Protein AF-A0A522AAS9-F1 (afdb_monomer_lite)

Foldseek 3Di:
DDPDDDPDPVSVLVVLVVVLVVLVVPCVVVVPDPCGSVNSVVVSVVVVVVVVVVVVLVVQQVVLLVLLVVLQVVLQVLLVVLLVLCCVPCNPADDPVCVQLVQDDRDSDQDPDLVSSLVSLQSNLVSCVVVVVSADVVSPNGSVSSVVSSVSNVVSVVSNVVD

Radius of gyration: 28.46 Å; chains: 1; bounding box: 53×25×79 Å

Secondary structure (DSSP, 8-state):
---PPP-SHHHHHHHHHHHHHHHHHHHHHHT--SS-HHHHHHHHHHHHHHHHHHHHHHHHHHHHHHHHHHHHHHHHHHHHHHHHHHHHHH-SS--GGGGGGT--TT--PPPSSHHHHHHHHHHHHHHHHH-GGG-BGGGTBSHHHHHHHHHHHHHHHHHHHH-

Sequence (163 aa):
MKNATPRSPRDLFSACEKAADGLHLHESDIGIMHNTESVTRADLASARTAEGEYQAAKAAKPAATDAQASADAEAIKYIVAARDVLKNHLGARYSQAWNAAGFINGSLEVPGTISQRMELLKSLQAYFGAHPTYEVASLNVTGTRARDIHETLSDGASGVNSA

Structure (mmCIF, N/CA/C/O backbone):
data_AF-A0A522AAS9-F1
#
_entry.id   AF-A0A522AAS9-F1
#
loop_
_atom_site.group_PDB
_atom_site.id
_atom_site.type_symbol
_atom_site.label_atom_id
_atom_site.label_alt_id
_atom_site.label_comp_id
_atom_site.label_asym_id
_atom_site.label_entity_id
_atom_site.label_seq_id
_atom_site.pdbx_PDB_ins_code
_atom_site.Cartn_x
_atom_site.Cartn_y
_atom_site.Cartn_z
_atom_site.occupancy
_atom_site.B_iso_or_equiv
_atom_site.auth_seq_id
_atom_site.auth_comp_id
_atom_site.auth_asym_id
_atom_site.auth_atom_id
_atom_site.pdbx_PDB_model_num
ATOM 1 N N . MET A 1 1 ? 15.079 -10.927 -48.047 1.00 52.69 1 MET A N 1
ATOM 2 C CA . MET A 1 1 ? 14.893 -10.915 -46.577 1.00 52.69 1 MET A CA 1
ATOM 3 C C . MET A 1 1 ? 13.442 -10.566 -46.269 1.00 52.69 1 MET A C 1
ATOM 5 O O . MET A 1 1 ? 12.913 -9.679 -46.924 1.00 52.69 1 MET A O 1
ATOM 9 N N . LYS A 1 2 ? 12.776 -11.264 -45.339 1.00 62.81 2 LYS A N 1
ATOM 10 C CA . LYS A 1 2 ? 11.444 -10.859 -44.851 1.00 62.81 2 LYS A CA 1
ATOM 11 C C . LYS A 1 2 ? 11.630 -9.796 -43.762 1.00 62.81 2 LYS A C 1
ATOM 13 O O . LYS A 1 2 ? 12.149 -10.128 -42.702 1.00 62.81 2 LYS A O 1
ATOM 18 N N . ASN A 1 3 ? 11.185 -8.562 -44.006 1.00 66.19 3 ASN A N 1
ATOM 19 C CA . ASN A 1 3 ? 11.017 -7.540 -42.964 1.00 66.19 3 ASN A CA 1
ATOM 20 C C . ASN A 1 3 ? 9.729 -7.834 -42.188 1.00 66.19 3 ASN A C 1
ATOM 22 O O . ASN A 1 3 ? 8.680 -7.251 -42.448 1.00 66.19 3 ASN A O 1
ATOM 26 N N . ALA A 1 4 ? 9.784 -8.818 -41.292 1.00 76.56 4 ALA A N 1
ATOM 27 C CA . ALA A 1 4 ? 8.672 -9.092 -40.394 1.00 76.56 4 ALA A CA 1
ATOM 28 C C . ALA A 1 4 ? 8.604 -8.000 -39.320 1.00 76.56 4 ALA A C 1
ATOM 30 O O . ALA A 1 4 ? 9.620 -7.671 -38.708 1.00 76.56 4 ALA A O 1
ATOM 31 N N . THR A 1 5 ? 7.410 -7.461 -39.077 1.00 83.81 5 THR A N 1
ATOM 32 C CA . THR A 1 5 ? 7.182 -6.528 -37.971 1.00 83.81 5 THR A CA 1
ATOM 33 C C . THR A 1 5 ? 7.533 -7.215 -36.645 1.00 83.81 5 THR A C 1
ATOM 35 O O . THR A 1 5 ? 7.023 -8.317 -36.402 1.00 83.81 5 THR A O 1
ATOM 38 N N . PRO A 1 6 ? 8.382 -6.604 -35.795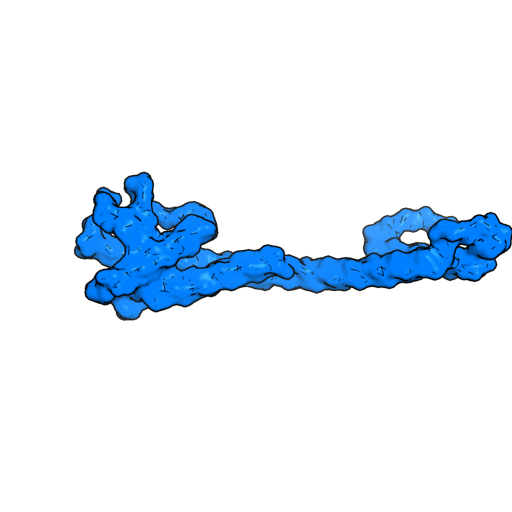 1.00 87.25 6 PRO A N 1
ATOM 39 C CA . PRO A 1 6 ? 8.715 -7.151 -34.484 1.00 87.25 6 PRO A CA 1
ATOM 40 C C . PRO A 1 6 ? 7.464 -7.449 -33.651 1.00 87.25 6 PRO A C 1
ATOM 42 O O . PRO A 1 6 ? 6.514 -6.667 -33.658 1.00 87.25 6 PRO A O 1
ATOM 45 N N . ARG A 1 7 ? 7.454 -8.579 -32.932 1.00 90.69 7 ARG A N 1
ATOM 46 C CA . ARG A 1 7 ? 6.320 -9.003 -32.081 1.00 90.69 7 ARG A CA 1
ATOM 47 C C . ARG A 1 7 ? 6.650 -9.036 -30.592 1.00 90.69 7 ARG A C 1
ATOM 49 O O . ARG A 1 7 ? 5.770 -9.298 -29.778 1.00 90.69 7 ARG A O 1
ATOM 56 N N . SER A 1 8 ? 7.902 -8.779 -30.237 1.00 90.06 8 SER A N 1
ATOM 57 C CA . SER A 1 8 ? 8.363 -8.689 -28.858 1.00 90.06 8 SER A CA 1
ATOM 58 C C . SER A 1 8 ? 9.400 -7.571 -28.711 1.00 90.06 8 SER A C 1
ATOM 60 O O . SER A 1 8 ? 10.051 -7.218 -29.700 1.00 90.06 8 SER A O 1
ATOM 62 N N . PRO A 1 9 ? 9.615 -7.042 -27.491 1.00 88.69 9 PRO A N 1
ATOM 63 C CA . PRO A 1 9 ? 10.677 -6.067 -27.235 1.00 88.69 9 PRO A CA 1
ATOM 64 C C . PRO A 1 9 ? 12.064 -6.575 -27.647 1.00 88.69 9 PRO A C 1
ATOM 66 O O . PRO A 1 9 ? 12.870 -5.823 -28.182 1.00 88.69 9 PRO A O 1
ATOM 69 N N . ARG A 1 10 ? 12.330 -7.879 -27.485 1.00 88.31 10 ARG A N 1
ATOM 70 C CA . ARG A 1 10 ? 13.590 -8.505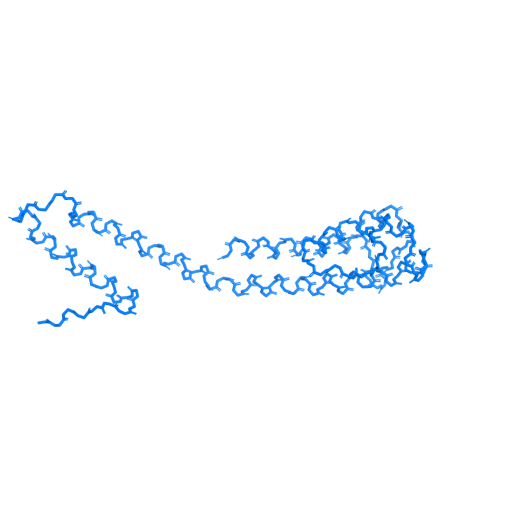 -27.920 1.00 88.31 10 ARG A CA 1
ATOM 71 C C . ARG A 1 10 ? 13.770 -8.433 -29.435 1.00 88.31 10 ARG A C 1
ATOM 73 O O . ARG A 1 10 ? 14.845 -8.059 -29.902 1.00 88.31 10 ARG A O 1
ATOM 80 N N . ASP A 1 11 ? 12.719 -8.750 -30.189 1.00 91.25 11 ASP A N 1
ATOM 81 C CA . ASP A 1 11 ? 12.747 -8.662 -31.653 1.00 91.25 11 ASP A CA 1
ATOM 82 C C . ASP A 1 11 ? 12.916 -7.211 -32.111 1.00 91.25 11 ASP A C 1
ATOM 84 O O . ASP A 1 11 ? 13.644 -6.944 -33.067 1.00 91.25 11 ASP A O 1
ATOM 88 N N . LEU A 1 12 ? 12.269 -6.273 -31.410 1.00 91.75 12 LEU A N 1
ATOM 89 C CA . LEU A 1 12 ? 12.354 -4.846 -31.700 1.00 91.75 12 LEU A CA 1
ATOM 90 C C . LEU A 1 12 ? 13.773 -4.329 -31.468 1.00 91.75 12 LEU A C 1
ATOM 92 O O . LEU A 1 12 ? 14.354 -3.743 -32.375 1.00 91.75 12 LEU A O 1
ATOM 96 N N . PHE A 1 13 ? 14.368 -4.617 -30.309 1.00 93.69 13 PHE A N 1
ATOM 97 C CA . PHE A 1 13 ? 15.746 -4.227 -30.030 1.00 93.69 13 PHE A CA 1
ATOM 98 C C . PHE A 1 13 ? 16.719 -4.833 -31.039 1.00 93.69 13 PHE A C 1
ATOM 100 O O . PHE A 1 13 ? 17.603 -4.127 -31.508 1.00 93.69 13 PHE A O 1
ATOM 107 N N . SER A 1 14 ? 16.540 -6.096 -31.440 1.00 91.81 14 SER A N 1
ATOM 108 C CA . SER A 1 14 ? 17.374 -6.705 -32.484 1.00 91.81 14 SER A CA 1
ATOM 109 C C . SER A 1 14 ? 17.213 -6.022 -33.848 1.00 91.81 14 SER A C 1
ATOM 111 O O . SER A 1 14 ? 18.187 -5.896 -34.590 1.00 91.81 14 SER A O 1
ATOM 113 N N . ALA A 1 15 ? 16.006 -5.577 -34.201 1.00 92.00 15 ALA A N 1
ATOM 114 C CA . ALA A 1 15 ? 15.775 -4.824 -35.430 1.00 92.00 15 ALA A CA 1
ATOM 115 C C . ALA A 1 15 ? 16.420 -3.428 -35.378 1.00 92.00 15 ALA A C 1
ATOM 117 O O . ALA A 1 15 ? 17.039 -3.014 -36.356 1.00 92.00 15 ALA A O 1
ATOM 118 N N . CYS A 1 16 ? 16.331 -2.736 -34.240 1.00 92.19 16 CYS A N 1
ATOM 119 C CA . CYS A 1 16 ? 16.965 -1.434 -34.029 1.00 92.19 16 CYS A CA 1
ATOM 120 C C . CYS A 1 16 ? 18.497 -1.511 -34.073 1.00 92.19 16 CYS A C 1
ATOM 122 O O . CYS A 1 16 ? 19.117 -0.638 -34.664 1.00 92.19 16 CYS A O 1
ATOM 124 N N . GLU A 1 17 ? 19.103 -2.569 -33.524 1.00 94.06 17 GLU A N 1
ATOM 125 C CA . GLU A 1 17 ? 20.548 -2.834 -33.647 1.00 94.06 17 GLU A CA 1
ATOM 126 C C . GLU A 1 17 ? 20.977 -2.904 -35.116 1.00 94.06 17 GLU A C 1
ATOM 128 O O . GLU A 1 17 ? 21.868 -2.181 -35.548 1.00 94.06 17 GLU A O 1
A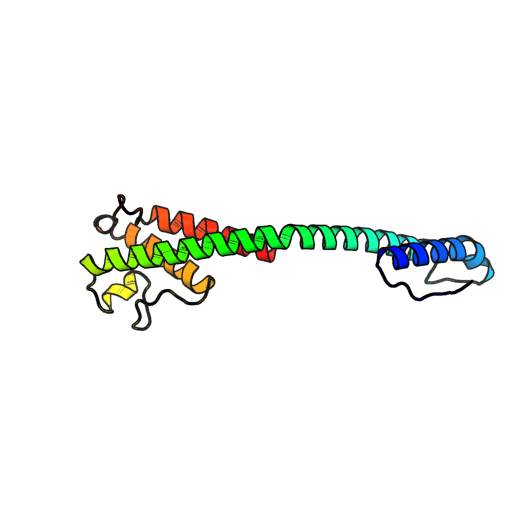TOM 133 N N . LYS A 1 18 ? 20.261 -3.698 -35.921 1.00 93.50 18 LYS A N 1
ATOM 134 C CA . LYS A 1 18 ? 20.532 -3.817 -37.362 1.00 93.50 18 LYS A CA 1
ATOM 135 C C . LYS A 1 18 ? 20.346 -2.492 -38.101 1.00 93.50 18 LYS A C 1
ATOM 137 O O . LYS A 1 18 ? 21.051 -2.232 -39.070 1.00 93.50 18 LYS A O 1
ATOM 142 N N . ALA A 1 19 ? 19.381 -1.678 -37.676 1.00 92.00 19 ALA A N 1
ATOM 143 C CA . ALA A 1 19 ? 19.166 -0.352 -38.244 1.00 92.00 19 ALA A CA 1
ATOM 144 C C . ALA A 1 19 ? 20.317 0.604 -37.895 1.00 92.00 19 ALA A C 1
ATOM 146 O O . ALA A 1 19 ? 20.798 1.300 -38.783 1.00 92.00 19 ALA A O 1
ATOM 147 N N . ALA A 1 20 ? 20.798 0.593 -36.647 1.00 94.75 20 ALA A N 1
ATOM 148 C CA . ALA A 1 20 ? 21.955 1.376 -36.221 1.00 94.75 20 ALA A CA 1
ATOM 149 C C . ALA A 1 20 ? 23.230 0.956 -36.972 1.00 94.75 20 ALA A C 1
ATOM 151 O O . ALA A 1 20 ? 23.947 1.816 -37.474 1.00 94.75 20 ALA A O 1
ATOM 152 N N . ASP A 1 21 ? 23.464 -0.348 -37.149 1.00 95.56 21 ASP A N 1
ATOM 153 C CA . ASP A 1 21 ? 24.587 -0.856 -37.949 1.00 95.56 21 ASP A CA 1
ATOM 154 C C . ASP A 1 21 ? 24.491 -0.402 -39.418 1.00 95.56 21 ASP A C 1
ATOM 156 O O . ASP A 1 21 ? 25.491 -0.041 -40.035 1.00 95.56 21 ASP A O 1
ATOM 160 N N . GLY A 1 22 ? 23.282 -0.383 -39.990 1.00 94.31 22 GLY A N 1
ATOM 161 C CA . GLY A 1 22 ? 23.053 0.135 -41.340 1.00 94.31 22 GLY A CA 1
ATOM 162 C C . GLY A 1 22 ? 23.316 1.640 -41.457 1.00 94.31 22 GLY A C 1
ATOM 163 O O . GLY A 1 22 ? 23.911 2.079 -42.440 1.00 94.31 22 GLY A O 1
ATOM 164 N N . LEU A 1 23 ? 22.911 2.424 -40.452 1.00 95.56 23 LEU A N 1
ATOM 165 C CA . LEU A 1 23 ? 23.204 3.858 -40.377 1.00 95.56 23 LEU A CA 1
ATOM 166 C C . LEU A 1 23 ? 24.709 4.103 -40.282 1.00 95.56 23 LEU A C 1
ATOM 168 O O . LEU A 1 23 ? 25.221 4.909 -41.051 1.00 95.56 23 LEU A O 1
ATOM 172 N N . HIS A 1 24 ? 25.422 3.338 -39.449 1.00 95.81 24 HIS A N 1
ATOM 173 C CA . HIS A 1 24 ? 26.877 3.432 -39.311 1.00 95.81 24 HIS A CA 1
ATOM 174 C C . HIS A 1 24 ? 27.605 3.378 -40.662 1.00 95.81 24 HIS A C 1
ATOM 176 O O . HIS A 1 24 ? 28.594 4.072 -40.879 1.00 95.81 24 HIS A O 1
ATOM 182 N N . LEU A 1 25 ? 27.108 2.538 -41.573 1.00 95.94 25 LEU A N 1
ATOM 183 C CA . LEU A 1 25 ? 27.728 2.298 -42.871 1.00 95.94 25 LEU A CA 1
ATOM 184 C C . LEU A 1 25 ? 27.343 3.324 -43.942 1.00 95.94 25 LEU A C 1
ATOM 186 O O . LEU A 1 25 ? 28.109 3.512 -44.883 1.00 95.94 25 LEU A O 1
ATOM 190 N N . HIS A 1 26 ? 26.160 3.938 -43.853 1.00 95.81 26 HIS A N 1
ATOM 191 C CA . HIS A 1 26 ? 25.558 4.647 -44.991 1.00 95.81 26 HIS A CA 1
ATOM 192 C C . HIS A 1 26 ? 25.071 6.067 -44.689 1.00 95.81 26 HIS A C 1
ATOM 194 O O . HIS A 1 26 ? 24.689 6.784 -45.615 1.00 95.81 26 HIS A O 1
ATOM 200 N N . GLU A 1 27 ? 25.066 6.507 -43.430 1.00 95.38 27 GLU A N 1
ATOM 201 C CA . GLU A 1 27 ? 24.485 7.802 -43.063 1.00 95.38 27 GLU A CA 1
ATOM 202 C C . GLU A 1 27 ? 25.180 8.995 -43.729 1.00 95.38 27 GLU A C 1
ATOM 204 O O . GLU A 1 27 ? 24.501 9.935 -44.143 1.00 95.38 27 GLU A O 1
ATOM 209 N N . SER A 1 28 ? 26.507 8.938 -43.902 1.00 93.44 28 SER A N 1
ATOM 210 C CA . SER A 1 28 ? 27.279 10.012 -44.536 1.00 93.44 28 SER A CA 1
ATOM 211 C C . SER A 1 28 ? 27.017 10.092 -46.040 1.00 93.44 28 SER A C 1
ATOM 213 O O . SER A 1 28 ? 26.800 11.187 -46.556 1.00 93.44 28 SER A O 1
ATOM 215 N N . ASP A 1 29 ? 26.965 8.942 -46.718 1.00 94.56 29 ASP A N 1
ATOM 216 C CA . ASP A 1 29 ? 26.732 8.855 -48.164 1.00 94.56 29 ASP A CA 1
ATOM 217 C C . ASP A 1 29 ? 25.319 9.315 -48.548 1.00 94.56 29 ASP A C 1
ATOM 219 O O . ASP A 1 29 ? 25.116 9.942 -49.587 1.00 94.56 29 ASP A O 1
ATOM 223 N N . ILE A 1 30 ? 24.329 9.007 -47.703 1.00 93.62 30 ILE A N 1
ATOM 224 C CA . ILE A 1 30 ? 22.922 9.375 -47.916 1.00 93.62 30 ILE A CA 1
ATOM 225 C C . ILE A 1 30 ? 22.642 10.813 -47.438 1.00 93.62 30 ILE A C 1
ATOM 227 O O . ILE A 1 30 ? 21.672 11.433 -47.876 1.00 93.62 30 ILE A O 1
ATOM 231 N N . GLY A 1 31 ? 23.484 11.362 -46.558 1.00 94.31 31 GLY A N 1
ATOM 232 C CA . GLY A 1 31 ? 23.287 12.680 -45.956 1.00 94.31 31 GLY A CA 1
ATOM 233 C C . GLY A 1 31 ? 22.218 12.689 -44.857 1.00 94.31 31 GLY A C 1
ATOM 234 O O . GLY A 1 31 ? 21.427 13.628 -44.770 1.00 94.31 31 GLY A O 1
ATOM 235 N N . ILE A 1 32 ? 22.161 11.646 -44.022 1.00 93.31 32 ILE A N 1
ATOM 236 C CA . ILE A 1 32 ? 21.268 11.597 -42.855 1.00 93.31 32 ILE A CA 1
ATOM 237 C C . ILE A 1 32 ? 21.827 12.505 -41.754 1.00 93.31 32 ILE A C 1
ATOM 239 O O . ILE A 1 32 ? 22.938 12.301 -41.281 1.00 93.31 32 ILE A O 1
ATOM 243 N N . MET A 1 33 ? 21.036 13.494 -41.325 1.00 91.31 33 MET A N 1
ATOM 244 C CA . MET A 1 33 ? 21.493 14.532 -40.382 1.00 91.31 33 MET A CA 1
ATOM 245 C C . MET A 1 33 ? 20.816 14.498 -39.004 1.00 91.31 33 MET A C 1
ATOM 247 O O . MET A 1 33 ? 21.370 15.021 -38.043 1.00 91.31 33 MET A O 1
ATOM 251 N N . HIS A 1 34 ? 19.613 13.925 -38.888 1.00 91.25 34 HIS A N 1
ATOM 252 C CA . HIS A 1 34 ? 18.811 13.996 -37.654 1.00 91.25 34 HIS A CA 1
ATOM 253 C C . HIS A 1 34 ? 18.760 12.676 -36.881 1.00 91.25 34 HIS A C 1
ATOM 255 O O . HIS A 1 34 ? 18.948 12.668 -35.672 1.00 91.25 34 HIS A O 1
ATOM 261 N N . ASN A 1 35 ? 18.542 11.563 -37.583 1.00 92.44 35 ASN A N 1
ATOM 262 C CA . ASN A 1 35 ? 18.492 10.223 -36.997 1.00 92.44 35 ASN A CA 1
ATOM 263 C C . ASN A 1 35 ? 19.790 9.484 -37.322 1.00 92.44 35 ASN A C 1
ATOM 265 O O . ASN A 1 35 ? 19.777 8.472 -38.019 1.00 92.44 35 ASN A O 1
ATOM 269 N N . THR A 1 36 ? 20.915 10.061 -36.907 1.00 96.00 36 THR A N 1
ATOM 270 C CA . THR A 1 36 ? 22.226 9.438 -37.103 1.00 96.00 36 THR A CA 1
ATOM 271 C C . THR A 1 36 ? 22.349 8.169 -36.259 1.00 96.00 36 THR A C 1
ATOM 273 O O . THR A 1 36 ? 21.541 7.906 -35.358 1.00 96.00 36 THR A O 1
ATOM 276 N N . GLU A 1 37 ? 23.367 7.366 -36.537 1.00 95.75 37 GLU A N 1
ATOM 277 C CA . GLU A 1 37 ? 23.725 6.174 -35.782 1.00 95.75 37 GLU A CA 1
ATOM 278 C C . GLU A 1 37 ? 23.907 6.507 -34.305 1.00 95.75 37 GLU A C 1
ATOM 280 O O . GLU A 1 37 ? 23.292 5.865 -33.458 1.00 95.75 37 GLU A O 1
ATOM 285 N N . SER A 1 38 ? 24.642 7.580 -34.009 1.00 95.44 38 SER A N 1
ATOM 286 C CA . SER A 1 38 ? 24.888 8.038 -32.642 1.00 95.44 38 SER A CA 1
ATOM 287 C C . SER A 1 38 ? 23.590 8.339 -31.880 1.00 95.44 38 SER A C 1
ATOM 289 O O . SER A 1 38 ? 23.400 7.855 -30.762 1.00 95.44 38 SER A O 1
ATOM 291 N N . VAL A 1 39 ? 22.649 9.064 -32.502 1.00 95.88 39 VAL A N 1
ATOM 292 C CA . VAL A 1 39 ? 21.335 9.360 -31.898 1.00 95.88 39 VAL A CA 1
ATOM 293 C C . VAL A 1 39 ? 20.534 8.073 -31.697 1.00 95.88 39 VAL A C 1
ATOM 295 O O . VAL A 1 39 ? 20.054 7.798 -30.600 1.00 95.88 39 VAL A O 1
ATOM 298 N N . THR A 1 40 ? 20.463 7.228 -32.726 1.00 94.69 40 THR A N 1
ATOM 299 C CA . THR A 1 40 ? 19.709 5.966 -32.687 1.00 94.69 40 THR A CA 1
ATOM 300 C C . THR A 1 40 ? 20.255 5.002 -31.626 1.00 94.69 40 THR A C 1
ATOM 302 O O . THR A 1 40 ? 19.486 4.340 -30.928 1.00 94.69 40 THR A O 1
ATOM 305 N N . ARG A 1 41 ? 21.582 4.921 -31.464 1.00 96.12 41 ARG A N 1
ATOM 306 C CA . ARG A 1 41 ? 22.249 4.130 -30.418 1.00 96.12 41 ARG A CA 1
ATOM 307 C C . ARG A 1 41 ? 21.942 4.654 -29.024 1.00 96.12 41 ARG A C 1
ATOM 309 O O . ARG A 1 41 ? 21.683 3.849 -28.129 1.00 96.12 41 ARG A O 1
ATOM 316 N N . ALA A 1 42 ? 21.979 5.972 -28.836 1.00 96.31 42 ALA A N 1
ATOM 317 C CA . ALA A 1 42 ? 21.665 6.596 -27.557 1.00 96.31 42 ALA A CA 1
ATOM 318 C C . ALA A 1 42 ? 20.207 6.321 -27.145 1.00 96.31 42 ALA A C 1
ATOM 320 O O . ALA A 1 42 ? 19.948 5.925 -26.003 1.00 96.31 42 ALA A O 1
ATOM 321 N N . ASP A 1 43 ? 19.271 6.429 -28.089 1.00 96.06 43 ASP A N 1
ATOM 322 C CA . ASP A 1 43 ? 17.861 6.103 -27.867 1.00 96.06 43 ASP A CA 1
ATOM 323 C C . ASP A 1 43 ? 17.666 4.614 -27.556 1.00 96.06 43 ASP A C 1
ATOM 325 O O . ASP A 1 43 ? 16.946 4.257 -26.622 1.00 96.06 43 ASP A O 1
ATOM 329 N N . LEU A 1 44 ? 18.356 3.728 -28.281 1.00 95.25 44 LEU A N 1
ATOM 330 C CA . LEU A 1 44 ? 18.303 2.285 -28.044 1.00 95.25 44 LEU A CA 1
ATOM 331 C C . LEU A 1 44 ? 18.825 1.907 -26.650 1.00 95.25 44 LEU A C 1
ATOM 333 O O . LEU A 1 44 ? 18.221 1.071 -25.973 1.00 95.25 44 LEU A O 1
ATOM 337 N N . ALA A 1 45 ? 19.928 2.515 -26.209 1.00 95.94 45 ALA A N 1
ATOM 338 C CA . ALA A 1 45 ? 20.466 2.314 -24.867 1.00 95.94 45 ALA A CA 1
ATOM 339 C C . ALA A 1 45 ? 19.469 2.781 -23.795 1.00 95.94 45 ALA A C 1
ATOM 341 O O . ALA A 1 45 ? 19.182 2.037 -22.856 1.00 95.94 45 ALA A O 1
ATOM 342 N N . SER A 1 46 ? 18.879 3.964 -23.981 1.00 96.31 46 SER A N 1
ATOM 343 C CA . SER A 1 46 ? 17.876 4.525 -23.066 1.00 96.31 46 SER A CA 1
ATOM 344 C C . SER A 1 46 ? 16.625 3.643 -22.983 1.00 96.31 46 SER A C 1
ATOM 346 O O . SER A 1 46 ? 16.139 3.346 -21.892 1.00 96.31 46 SER A O 1
ATOM 348 N N . ALA A 1 47 ? 16.147 3.136 -24.123 1.00 95.56 47 ALA A N 1
ATOM 349 C CA . ALA A 1 47 ? 15.000 2.235 -24.185 1.00 95.56 47 ALA A CA 1
ATOM 350 C C . ALA A 1 47 ? 15.262 0.890 -23.484 1.00 95.56 47 ALA A C 1
ATOM 352 O O . ALA A 1 47 ? 14.362 0.341 -22.850 1.00 95.56 47 ALA A O 1
ATOM 353 N N . ARG A 1 48 ? 16.488 0.354 -23.554 1.00 95.25 48 ARG A N 1
ATOM 354 C CA . ARG A 1 48 ? 16.862 -0.872 -22.824 1.00 95.25 48 ARG A CA 1
ATOM 355 C C . ARG A 1 48 ? 16.888 -0.667 -21.317 1.00 95.25 48 ARG A C 1
ATOM 357 O O . ARG A 1 48 ? 16.428 -1.549 -20.594 1.00 95.25 48 ARG A O 1
ATOM 364 N N . THR A 1 49 ? 17.399 0.473 -20.856 1.00 96.12 49 THR A N 1
ATOM 365 C CA . THR A 1 49 ? 17.351 0.844 -19.437 1.00 96.12 49 THR A CA 1
ATOM 366 C C . THR A 1 49 ? 15.903 0.918 -18.955 1.00 96.12 49 THR A C 1
ATOM 368 O O . THR A 1 49 ? 15.556 0.242 -17.989 1.00 96.12 49 THR A O 1
ATOM 371 N N . ALA A 1 50 ? 15.037 1.624 -19.691 1.00 95.94 50 ALA A N 1
ATOM 372 C CA . ALA A 1 50 ? 13.619 1.751 -19.355 1.00 95.94 50 ALA A CA 1
ATOM 373 C C . ALA A 1 50 ? 12.873 0.401 -19.353 1.00 95.94 50 ALA A C 1
ATOM 375 O O . ALA A 1 50 ? 12.058 0.144 -18.470 1.00 95.94 50 ALA A O 1
ATOM 376 N N . GLU A 1 51 ? 13.164 -0.500 -20.300 1.00 95.25 51 GLU A N 1
ATOM 377 C CA . GLU A 1 51 ? 12.599 -1.858 -20.289 1.00 95.25 51 GLU A CA 1
ATOM 378 C C . GLU A 1 51 ? 13.061 -2.647 -19.054 1.00 95.25 51 GLU A C 1
ATOM 380 O O . GLU A 1 51 ? 12.266 -3.358 -18.442 1.00 95.25 51 GLU A O 1
ATOM 385 N N . GLY A 1 52 ? 14.329 -2.513 -18.657 1.00 94.75 52 GLY A N 1
ATOM 386 C CA . GLY A 1 52 ? 14.851 -3.126 -17.435 1.00 94.75 52 GLY A CA 1
ATOM 387 C C . GLY A 1 52 ? 14.130 -2.632 -16.177 1.00 94.75 52 GLY A C 1
ATOM 388 O O . GLY A 1 52 ? 13.692 -3.447 -15.363 1.00 94.75 52 GLY A O 1
ATOM 389 N N . GLU A 1 53 ? 13.950 -1.316 -16.055 1.00 94.38 53 GLU A N 1
ATOM 390 C CA . GLU A 1 53 ? 13.196 -0.681 -14.966 1.00 94.38 53 GLU A CA 1
ATOM 391 C C . GLU A 1 53 ? 11.739 -1.158 -14.942 1.00 94.38 53 GLU A C 1
ATOM 393 O O . GLU A 1 53 ? 11.237 -1.566 -13.893 1.00 94.38 53 GLU A O 1
ATOM 398 N N . TYR A 1 54 ? 11.079 -1.207 -16.104 1.00 93.56 54 TYR A N 1
ATOM 399 C CA . TYR A 1 54 ? 9.711 -1.708 -16.227 1.00 93.56 54 TYR A CA 1
ATOM 400 C C . TYR A 1 54 ? 9.578 -3.170 -15.777 1.00 93.56 54 TYR A C 1
ATOM 402 O O . TYR A 1 54 ? 8.652 -3.506 -15.036 1.00 93.56 54 TYR A O 1
ATOM 410 N N . GLN A 1 55 ? 10.485 -4.057 -16.196 1.00 94.38 55 GLN A N 1
ATOM 411 C CA . GLN A 1 55 ? 10.428 -5.466 -15.792 1.00 94.38 55 GLN A CA 1
ATOM 412 C C . GLN A 1 55 ? 10.702 -5.645 -14.293 1.00 94.38 55 GLN A C 1
ATOM 414 O O . GLN A 1 55 ? 10.060 -6.485 -13.659 1.00 94.38 55 GLN A O 1
ATOM 419 N N . ALA A 1 56 ? 11.604 -4.847 -13.711 1.00 92.50 56 ALA A N 1
ATOM 420 C CA . ALA A 1 56 ? 11.865 -4.853 -12.273 1.00 92.50 56 ALA A CA 1
ATOM 421 C C . ALA A 1 56 ? 10.633 -4.398 -11.469 1.00 92.50 56 ALA A C 1
ATOM 423 O O . ALA A 1 56 ? 10.202 -5.108 -10.560 1.00 92.50 56 ALA A O 1
ATOM 424 N N . ALA A 1 57 ? 10.013 -3.283 -11.865 1.00 92.69 57 ALA A N 1
ATOM 425 C CA . ALA A 1 57 ? 8.765 -2.772 -11.293 1.00 92.69 57 ALA A CA 1
ATOM 426 C C . ALA A 1 57 ? 7.633 -3.811 -11.380 1.00 92.69 57 ALA A C 1
ATOM 428 O O . ALA A 1 57 ? 7.004 -4.192 -10.389 1.00 92.69 57 ALA A O 1
ATOM 429 N N . LYS A 1 58 ? 7.448 -4.398 -12.569 1.00 93.19 58 LYS A N 1
ATOM 430 C CA . LYS A 1 58 ? 6.460 -5.457 -12.804 1.00 93.19 58 LYS A CA 1
ATOM 431 C C . LYS A 1 58 ? 6.672 -6.678 -11.904 1.00 93.19 58 LYS A C 1
ATOM 433 O O . LYS A 1 58 ? 5.688 -7.285 -11.483 1.00 93.19 58 LYS A O 1
ATOM 438 N N . ALA A 1 59 ? 7.920 -7.047 -11.624 1.00 91.94 59 ALA A N 1
ATOM 439 C CA . ALA A 1 59 ? 8.250 -8.152 -10.728 1.00 91.94 59 ALA A CA 1
ATOM 440 C C . ALA A 1 59 ? 8.047 -7.802 -9.241 1.00 91.94 59 ALA A C 1
ATOM 442 O O . ALA A 1 59 ? 7.703 -8.687 -8.459 1.00 91.94 59 ALA A O 1
ATOM 443 N N . ALA A 1 60 ? 8.224 -6.536 -8.851 1.00 91.00 60 ALA A N 1
ATOM 444 C CA . ALA A 1 60 ? 8.046 -6.064 -7.476 1.00 91.00 60 ALA A CA 1
ATOM 445 C C . ALA A 1 60 ? 6.568 -5.861 -7.089 1.00 91.00 60 ALA A C 1
ATOM 447 O O . ALA A 1 60 ? 6.177 -6.122 -5.948 1.00 91.00 60 ALA A O 1
ATOM 448 N N . LYS A 1 61 ? 5.727 -5.446 -8.044 1.00 92.81 61 LYS A N 1
ATOM 449 C CA . LYS A 1 61 ? 4.318 -5.094 -7.812 1.00 92.81 61 LYS A CA 1
ATOM 450 C C . LYS A 1 61 ? 3.468 -6.167 -7.103 1.00 92.81 61 LYS A C 1
ATOM 452 O O . LYS A 1 61 ? 2.687 -5.790 -6.225 1.00 92.81 61 LYS A O 1
ATOM 457 N N . PRO A 1 62 ? 3.569 -7.476 -7.421 1.00 94.69 62 PRO A N 1
ATOM 458 C CA . PRO A 1 62 ? 2.805 -8.505 -6.716 1.00 94.69 62 PRO A CA 1
ATOM 459 C C . PRO A 1 62 ? 3.118 -8.542 -5.218 1.00 94.69 62 PRO A C 1
ATOM 461 O O . PRO A 1 62 ? 2.201 -8.485 -4.408 1.00 94.69 62 PRO A O 1
ATOM 464 N N . ALA A 1 63 ? 4.403 -8.523 -4.847 1.00 91.75 63 ALA A N 1
ATOM 465 C CA . ALA A 1 63 ? 4.819 -8.552 -3.446 1.00 91.75 63 ALA A CA 1
ATOM 466 C C . ALA A 1 63 ? 4.331 -7.315 -2.672 1.00 91.75 63 ALA A C 1
ATOM 468 O O . ALA A 1 63 ? 3.874 -7.439 -1.536 1.00 91.75 63 ALA A O 1
ATOM 469 N N . ALA A 1 64 ? 4.369 -6.133 -3.298 1.00 92.44 64 ALA A N 1
ATOM 470 C CA . ALA A 1 64 ? 3.823 -4.911 -2.709 1.00 92.44 64 ALA A CA 1
ATOM 471 C C . ALA A 1 64 ? 2.301 -5.004 -2.487 1.00 92.44 64 ALA A C 1
ATOM 473 O O . ALA A 1 64 ? 1.797 -4.637 -1.425 1.00 92.44 64 ALA A O 1
ATOM 474 N N . THR A 1 65 ? 1.571 -5.550 -3.465 1.00 94.50 65 THR A N 1
ATOM 475 C CA . THR A 1 65 ? 0.112 -5.737 -3.383 1.00 94.50 65 THR A CA 1
ATOM 476 C C . THR A 1 65 ? -0.254 -6.738 -2.281 1.00 94.50 65 THR A C 1
ATOM 478 O O . THR A 1 65 ? -1.150 -6.470 -1.480 1.00 94.50 65 THR A O 1
ATOM 481 N N . ASP A 1 66 ? 0.469 -7.856 -2.184 1.00 94.31 66 ASP A N 1
ATOM 482 C CA . ASP A 1 66 ? 0.247 -8.880 -1.157 1.00 94.31 66 ASP A CA 1
ATOM 483 C C . ASP A 1 66 ? 0.530 -8.346 0.256 1.00 94.31 66 ASP A C 1
ATOM 485 O O . ASP A 1 66 ? -0.214 -8.640 1.200 1.00 94.31 66 ASP A O 1
ATOM 489 N N . ALA A 1 67 ? 1.570 -7.519 0.407 1.00 92.88 67 ALA A N 1
ATOM 490 C CA . ALA A 1 67 ? 1.885 -6.850 1.666 1.00 92.88 67 ALA A CA 1
ATOM 491 C C . ALA A 1 67 ? 0.762 -5.888 2.089 1.00 92.88 67 ALA A C 1
ATOM 493 O O . ALA A 1 67 ? 0.307 -5.946 3.235 1.00 92.88 67 ALA A O 1
ATOM 494 N N . GLN A 1 68 ? 0.256 -5.062 1.163 1.00 95.62 68 GLN A N 1
ATOM 495 C CA . GLN A 1 68 ? -0.875 -4.169 1.428 1.00 95.62 68 GLN A CA 1
ATOM 496 C C . GLN A 1 68 ? -2.135 -4.956 1.813 1.00 95.62 68 GLN A C 1
ATOM 498 O O . GLN A 1 68 ? -2.782 -4.625 2.805 1.00 95.62 68 GLN A O 1
ATOM 503 N N . ALA A 1 69 ? -2.471 -6.013 1.068 1.00 96.25 69 ALA A N 1
ATOM 504 C CA . ALA A 1 69 ? -3.646 -6.839 1.337 1.00 96.25 69 ALA A CA 1
ATOM 505 C C . ALA A 1 69 ? -3.567 -7.529 2.709 1.00 96.25 69 ALA A C 1
ATOM 507 O O . ALA A 1 69 ? -4.555 -7.586 3.444 1.00 96.25 69 ALA A O 1
ATOM 508 N N . SER A 1 70 ? -2.381 -8.014 3.083 1.00 95.62 70 SER A N 1
ATOM 509 C CA . SER A 1 70 ? -2.146 -8.643 4.386 1.00 95.62 70 SER A CA 1
ATOM 510 C C . SER A 1 70 ? -2.299 -7.644 5.535 1.00 95.62 70 SER A C 1
ATOM 512 O O . SER A 1 70 ? -2.971 -7.941 6.526 1.00 95.62 70 SER A O 1
ATOM 514 N N . ALA A 1 71 ? -1.729 -6.444 5.390 1.00 96.31 71 ALA A N 1
ATOM 515 C CA . ALA A 1 71 ? -1.858 -5.371 6.373 1.00 96.31 71 ALA A CA 1
ATOM 516 C C . ALA A 1 71 ? -3.313 -4.897 6.519 1.00 96.31 71 ALA A C 1
ATOM 518 O O . ALA A 1 71 ? -3.793 -4.661 7.628 1.00 96.31 71 ALA A O 1
ATOM 519 N N . ASP A 1 72 ? -4.041 -4.810 5.407 1.00 97.38 72 ASP A N 1
ATOM 520 C CA . ASP A 1 72 ? -5.437 -4.388 5.391 1.00 97.38 72 ASP A CA 1
ATOM 521 C C . ASP A 1 72 ? -6.362 -5.403 6.079 1.00 97.38 72 ASP A C 1
ATOM 523 O O . ASP A 1 72 ? -7.225 -5.040 6.883 1.00 97.38 72 ASP A O 1
ATOM 527 N N . ALA A 1 73 ? -6.135 -6.697 5.837 1.00 97.19 73 ALA A N 1
ATOM 528 C CA . ALA A 1 73 ? -6.855 -7.761 6.526 1.00 97.19 73 ALA A CA 1
ATOM 529 C C . ALA A 1 73 ? -6.629 -7.715 8.049 1.00 97.19 73 ALA A C 1
ATOM 531 O O . ALA A 1 73 ? -7.560 -7.957 8.821 1.00 97.19 73 ALA A O 1
ATOM 532 N N . GLU A 1 74 ? -5.414 -7.387 8.493 1.00 96.75 74 GLU A N 1
ATOM 533 C CA . GLU A 1 74 ? -5.100 -7.213 9.913 1.00 96.75 74 GLU A CA 1
ATOM 534 C C . GLU A 1 74 ? -5.771 -5.963 10.504 1.00 96.75 74 GLU A C 1
ATOM 536 O O . GLU A 1 74 ? -6.335 -6.025 11.600 1.00 96.75 74 GLU A O 1
ATOM 541 N N . ALA A 1 75 ? -5.810 -4.856 9.756 1.00 97.62 75 ALA A N 1
ATOM 542 C CA . ALA A 1 75 ? -6.530 -3.646 10.149 1.00 97.62 75 ALA A CA 1
ATOM 543 C C . ALA A 1 75 ? -8.021 -3.905 10.377 1.00 97.62 75 ALA A C 1
ATOM 545 O O . ALA A 1 75 ? -8.568 -3.495 11.402 1.00 97.62 75 ALA A O 1
ATOM 546 N N . ILE A 1 76 ? -8.676 -4.637 9.473 1.00 98.00 76 ILE A N 1
ATOM 547 C CA . ILE A 1 76 ? -10.090 -5.005 9.616 1.00 98.00 76 ILE A CA 1
ATOM 548 C C . ILE A 1 76 ? -10.313 -5.812 10.900 1.00 98.00 76 ILE A C 1
ATOM 550 O O . ILE A 1 76 ? -11.203 -5.480 11.685 1.00 98.00 76 ILE A O 1
ATOM 554 N N . LYS A 1 77 ? -9.495 -6.844 11.146 1.00 97.56 77 LYS A N 1
ATOM 555 C CA . LYS A 1 77 ? -9.602 -7.679 12.356 1.00 97.56 77 LYS A CA 1
ATOM 556 C C . LYS A 1 77 ? -9.444 -6.851 13.626 1.00 97.56 77 LYS A C 1
ATOM 558 O O . LYS A 1 77 ? -10.247 -6.990 14.548 1.00 97.56 77 LYS A O 1
ATOM 563 N N . TYR A 1 78 ? -8.447 -5.970 13.659 1.00 98.06 78 TYR A N 1
ATOM 564 C CA . TYR A 1 78 ? -8.212 -5.107 14.808 1.00 98.06 78 TYR A CA 1
ATOM 565 C C . TYR A 1 78 ? -9.364 -4.128 15.040 1.00 98.06 78 TYR A C 1
ATOM 567 O O . TYR A 1 78 ? -9.835 -4.020 16.167 1.00 98.06 78 TYR A O 1
ATOM 575 N N . ILE A 1 79 ? -9.871 -3.458 13.997 1.00 98.12 79 ILE A N 1
ATOM 576 C CA . ILE A 1 79 ? -11.003 -2.523 14.126 1.00 98.12 79 ILE A CA 1
ATOM 577 C C . ILE A 1 79 ? -12.236 -3.247 14.684 1.00 98.12 79 ILE A C 1
ATOM 579 O O . ILE A 1 79 ? -12.921 -2.709 15.555 1.00 98.12 79 ILE A O 1
ATOM 583 N N . VAL A 1 80 ? -12.509 -4.475 14.227 1.00 97.88 80 VAL A N 1
ATOM 584 C CA . VAL A 1 80 ? -13.602 -5.301 14.765 1.00 97.88 80 VAL A CA 1
ATOM 585 C C . VAL A 1 80 ? -13.385 -5.601 16.249 1.00 97.88 80 VAL A C 1
ATOM 587 O O . VAL A 1 80 ? -14.292 -5.359 17.045 1.00 97.88 80 VAL A O 1
ATOM 590 N N . ALA A 1 81 ? -12.194 -6.065 16.632 1.00 97.81 81 ALA A N 1
ATOM 591 C CA . ALA A 1 81 ? -11.873 -6.384 18.023 1.00 97.81 81 ALA A CA 1
ATOM 592 C C . ALA A 1 81 ? -11.944 -5.147 18.935 1.00 97.81 81 ALA A C 1
ATOM 594 O O . ALA A 1 81 ? -12.556 -5.197 20.002 1.00 97.81 81 ALA A O 1
ATOM 595 N N . ALA A 1 82 ? -11.384 -4.019 18.493 1.00 97.62 82 ALA A N 1
ATOM 596 C CA . ALA A 1 82 ? -11.427 -2.750 19.209 1.00 97.62 82 ALA A CA 1
ATOM 597 C C . ALA A 1 82 ? -12.864 -2.268 19.411 1.00 97.62 82 ALA A C 1
ATOM 599 O O . ALA A 1 82 ? -13.253 -1.927 20.527 1.00 97.62 82 ALA A O 1
ATOM 600 N N . ARG A 1 83 ? -13.687 -2.314 18.358 1.00 97.69 83 ARG A N 1
ATOM 601 C CA . ARG A 1 83 ? -15.116 -2.009 18.458 1.00 97.69 83 ARG A CA 1
ATOM 602 C C . ARG A 1 83 ? -15.802 -2.912 19.479 1.00 97.69 83 ARG A C 1
ATOM 604 O O . ARG A 1 83 ? -16.575 -2.423 20.294 1.00 97.69 83 ARG A O 1
ATOM 611 N N . ASP A 1 84 ? -15.556 -4.216 19.440 1.00 97.12 84 ASP A N 1
ATOM 612 C CA . ASP A 1 84 ? -16.247 -5.159 20.319 1.00 97.12 84 ASP A CA 1
ATOM 613 C C . ASP A 1 84 ? -15.836 -5.001 21.792 1.00 97.12 84 ASP A C 1
ATOM 615 O O . ASP A 1 84 ? -16.695 -5.094 22.668 1.00 97.12 84 ASP A O 1
ATOM 619 N N . VAL A 1 85 ? -14.580 -4.641 22.071 1.00 97.00 85 VAL A N 1
ATOM 620 C CA . VAL A 1 85 ? -14.135 -4.220 23.411 1.00 97.00 85 VAL A CA 1
ATOM 621 C C . VAL A 1 85 ? -14.843 -2.938 23.849 1.00 97.00 85 VAL A C 1
ATOM 623 O O . VAL A 1 85 ? -15.414 -2.884 24.940 1.00 97.00 85 VAL A O 1
ATOM 626 N N . LEU A 1 86 ? -14.866 -1.919 22.987 1.00 97.25 86 LEU A N 1
ATOM 627 C CA . LEU A 1 86 ? -15.439 -0.611 23.306 1.00 97.25 86 LEU A CA 1
ATOM 628 C C . LEU A 1 86 ? -16.956 -0.647 23.522 1.00 97.25 86 LEU A C 1
ATOM 630 O O . LEU A 1 86 ? -17.474 0.182 24.268 1.00 97.25 86 LEU A O 1
ATOM 634 N N . LYS A 1 87 ? -17.679 -1.635 22.976 1.00 97.25 87 LYS A N 1
ATOM 635 C CA . LYS A 1 87 ? -19.111 -1.839 23.272 1.00 97.25 87 LYS A CA 1
ATOM 636 C C . LYS A 1 87 ? -19.395 -2.031 24.763 1.00 97.25 87 LYS A C 1
ATOM 638 O O . LYS A 1 87 ? -20.475 -1.643 25.208 1.00 97.25 87 LYS A O 1
ATOM 643 N N . ASN A 1 88 ? -18.447 -2.573 25.531 1.00 95.94 88 ASN A N 1
ATOM 644 C CA . ASN A 1 88 ? -18.591 -2.733 26.982 1.00 95.94 88 ASN A CA 1
ATOM 645 C C . ASN A 1 88 ? -18.571 -1.391 27.732 1.00 95.94 88 ASN A C 1
ATOM 647 O O . ASN A 1 88 ? -19.076 -1.308 28.848 1.00 95.94 88 ASN A O 1
ATOM 651 N N . HIS A 1 89 ? -18.015 -0.344 27.116 1.00 95.44 89 HIS A N 1
ATOM 652 C CA . HIS A 1 89 ? -17.845 0.979 27.718 1.00 95.44 89 HIS A CA 1
ATOM 653 C C . HIS A 1 89 ? -18.793 2.026 27.116 1.00 95.44 89 HIS A C 1
ATOM 655 O O . HIS A 1 89 ? -19.345 2.852 27.836 1.00 95.44 89 HIS A O 1
ATOM 661 N N . LEU A 1 90 ? -19.009 1.979 25.799 1.00 96.19 90 LEU A N 1
ATOM 662 C CA . LEU A 1 90 ? -19.761 2.978 25.026 1.00 96.19 90 LEU A CA 1
ATOM 663 C C . LEU A 1 90 ? -21.177 2.520 24.642 1.00 96.19 90 LEU A C 1
ATOM 665 O O . LEU A 1 90 ? -21.952 3.287 24.063 1.00 96.19 90 LEU A O 1
ATOM 669 N N . GLY A 1 91 ? -21.522 1.274 24.973 1.00 96.19 91 GLY A N 1
ATOM 670 C CA . GLY A 1 91 ? -22.786 0.633 24.628 1.00 96.19 91 GLY A CA 1
ATOM 671 C C . GLY A 1 91 ? -22.755 -0.082 23.274 1.00 96.19 91 GLY A C 1
ATOM 672 O O . GLY A 1 91 ? -21.981 0.238 22.376 1.00 96.19 91 GLY A O 1
ATOM 673 N N . ALA A 1 92 ? -23.638 -1.071 23.112 1.00 95.31 92 ALA A N 1
ATOM 674 C CA . ALA A 1 92 ? -23.655 -1.958 21.943 1.00 95.31 92 ALA A CA 1
ATOM 675 C C . ALA A 1 92 ? -24.169 -1.311 20.640 1.00 95.31 92 ALA A C 1
ATOM 677 O O . ALA A 1 92 ? -23.982 -1.873 19.559 1.00 95.31 92 ALA A O 1
ATOM 678 N N . ARG A 1 93 ? -24.849 -0.164 20.737 1.00 95.12 93 ARG A N 1
ATOM 679 C CA . ARG A 1 93 ? -25.388 0.600 19.604 1.00 95.12 93 ARG A CA 1
ATOM 680 C C . ARG A 1 93 ? -24.638 1.918 19.474 1.00 95.12 93 ARG A C 1
ATOM 682 O O . ARG A 1 93 ? -24.100 2.419 20.459 1.00 95.12 93 ARG A O 1
ATOM 689 N N . TYR A 1 94 ? -24.654 2.483 18.270 1.00 96.50 94 TYR A N 1
ATOM 690 C CA . TYR A 1 94 ? -24.107 3.814 18.047 1.00 96.50 94 TYR A CA 1
ATOM 691 C C . TYR A 1 94 ? -24.747 4.841 18.997 1.00 96.50 94 TYR A C 1
ATOM 693 O O . TYR A 1 94 ? -25.956 4.839 19.236 1.00 96.50 94 TYR A O 1
ATOM 701 N N . SER A 1 95 ? -23.905 5.735 19.501 1.00 95.69 95 SER A N 1
ATOM 702 C CA . SER A 1 95 ? -24.233 6.892 20.329 1.00 95.69 95 SER A CA 1
ATOM 703 C C . SER A 1 95 ? -23.196 7.982 20.044 1.00 95.69 95 SER A C 1
ATOM 705 O O . SER A 1 95 ? -22.137 7.696 19.489 1.00 95.69 95 SER A O 1
ATOM 707 N N . GLN A 1 96 ? -23.446 9.233 20.437 1.00 94.94 96 GLN A N 1
ATOM 708 C CA . GLN A 1 96 ? -22.472 10.314 20.212 1.00 94.94 96 GLN A CA 1
ATOM 709 C C . GLN A 1 96 ? -21.124 10.084 20.917 1.00 94.94 96 GLN A C 1
ATOM 711 O O . GLN A 1 96 ? -20.120 10.644 20.488 1.00 94.94 96 GLN A O 1
ATOM 716 N N . ALA A 1 97 ? -21.076 9.236 21.951 1.00 94.06 97 ALA A N 1
ATOM 717 C CA . ALA A 1 97 ? -19.832 8.884 22.634 1.00 94.06 97 ALA A CA 1
ATOM 718 C C . ALA A 1 97 ? -18.839 8.149 21.711 1.00 94.06 97 ALA A C 1
ATOM 720 O O . ALA A 1 97 ? -17.629 8.279 21.880 1.00 94.06 97 ALA A O 1
ATOM 721 N N . TRP A 1 98 ? -19.340 7.440 20.693 1.00 97.38 98 TRP A N 1
ATOM 722 C CA . TRP A 1 98 ? -18.521 6.733 19.705 1.00 97.38 98 TRP A CA 1
ATOM 723 C C . TRP A 1 98 ? -17.734 7.659 18.771 1.00 97.38 98 TRP A C 1
ATOM 725 O O . TRP A 1 98 ? -16.688 7.252 18.264 1.00 97.38 98 TRP A O 1
ATOM 735 N N . ASN A 1 99 ? -18.165 8.917 18.613 1.00 95.56 99 ASN A N 1
ATOM 736 C CA . ASN A 1 99 ? -17.457 9.898 17.789 1.00 95.56 99 ASN A CA 1
ATOM 737 C C . ASN A 1 99 ? -16.027 10.135 18.291 1.00 95.56 99 ASN A C 1
ATOM 739 O O . ASN A 1 99 ? -15.117 10.293 17.483 1.00 95.56 99 ASN A O 1
ATOM 743 N N . ALA A 1 100 ? -15.812 10.114 19.612 1.00 93.94 100 ALA A N 1
ATOM 744 C CA . ALA A 1 100 ? -14.485 10.288 20.203 1.00 93.94 100 ALA A CA 1
ATOM 745 C C . ALA A 1 100 ? -13.530 9.130 19.863 1.00 93.94 100 ALA A C 1
ATOM 747 O O . ALA A 1 100 ? -12.323 9.338 19.793 1.00 93.94 100 ALA A O 1
ATOM 748 N N . ALA A 1 101 ? -14.066 7.929 19.619 1.00 95.44 101 ALA A N 1
ATOM 749 C CA . ALA A 1 101 ? -13.304 6.761 19.178 1.00 95.44 101 ALA A CA 1
ATOM 750 C C . ALA A 1 101 ? -13.111 6.705 17.647 1.00 95.44 101 ALA A C 1
ATOM 752 O O . ALA A 1 101 ? -12.485 5.774 17.144 1.00 95.44 101 ALA A O 1
ATOM 753 N N . GLY A 1 102 ? -13.650 7.677 16.900 1.00 95.62 102 GLY A N 1
ATOM 754 C CA . GLY A 1 102 ? -13.549 7.767 15.439 1.00 95.62 102 GLY A CA 1
ATOM 755 C C . GLY A 1 102 ? -14.689 7.103 14.662 1.00 95.62 102 GLY A C 1
ATOM 756 O O . GLY A 1 102 ? -14.752 7.232 13.441 1.00 95.62 102 GLY A O 1
ATOM 757 N N . PHE A 1 103 ? -15.625 6.431 15.337 1.00 95.44 103 PHE A N 1
ATOM 758 C CA . PHE A 1 103 ? -16.823 5.889 14.694 1.00 95.44 103 PHE A CA 1
ATOM 759 C C . PHE A 1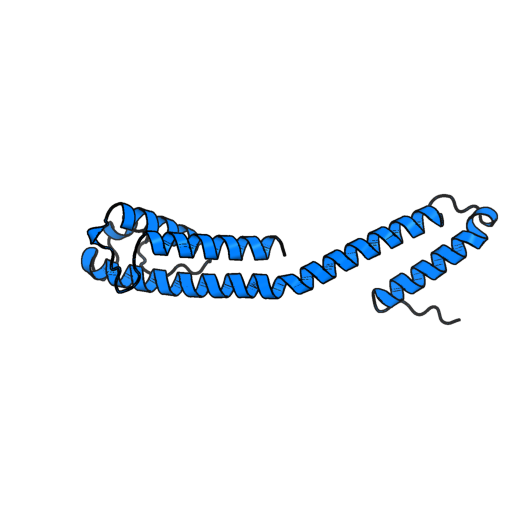 103 ? -17.862 7.000 14.531 1.00 95.44 103 PHE A C 1
ATOM 761 O O . PHE A 1 103 ? -18.604 7.318 15.459 1.00 95.44 103 PHE A O 1
ATOM 768 N N . ILE A 1 104 ? -17.873 7.608 13.347 1.00 91.25 104 ILE A N 1
ATOM 769 C CA . ILE A 1 104 ? -18.701 8.770 13.001 1.00 91.25 104 ILE A CA 1
ATOM 770 C C . ILE A 1 104 ? -19.892 8.389 12.103 1.00 91.25 104 ILE A C 1
ATOM 772 O O . ILE A 1 104 ? -20.046 7.245 11.680 1.00 91.25 104 ILE A O 1
ATOM 776 N N . ASN A 1 105 ? -20.745 9.368 11.785 1.00 88.31 105 ASN A N 1
ATOM 777 C CA . ASN A 1 105 ? -21.867 9.237 10.841 1.00 88.31 105 ASN A CA 1
ATOM 778 C C . ASN A 1 105 ? -22.936 8.202 11.229 1.00 88.31 105 ASN A C 1
ATOM 780 O O . ASN A 1 105 ? -23.602 7.640 10.363 1.00 88.31 105 ASN A O 1
ATOM 784 N N . GLY A 1 106 ? -23.135 7.949 12.524 1.00 90.00 106 GLY A N 1
ATOM 785 C CA . GLY A 1 106 ? -24.216 7.061 12.956 1.00 90.00 106 GLY A CA 1
ATOM 786 C C . GLY A 1 106 ? -23.932 5.569 12.791 1.00 90.00 106 GLY A C 1
ATOM 787 O O . GLY A 1 106 ? -24.857 4.774 12.950 1.00 90.00 106 GLY A O 1
ATOM 788 N N . SER A 1 107 ? -22.694 5.174 12.473 1.00 92.75 107 SER A N 1
ATOM 789 C CA . SER A 1 107 ? -22.351 3.787 12.154 1.00 92.75 107 SER A CA 1
ATOM 790 C C . SER A 1 107 ? -21.164 3.269 12.966 1.00 92.75 107 SER A C 1
ATOM 792 O O . SER A 1 107 ? -20.217 3.995 13.251 1.00 92.75 107 SER A O 1
ATOM 794 N N . LEU A 1 108 ? -21.222 1.980 13.318 1.00 95.00 108 LEU A N 1
ATOM 795 C CA . LEU A 1 108 ? -20.105 1.204 13.884 1.00 95.00 108 LEU A CA 1
ATOM 796 C C . LEU A 1 108 ? -19.537 0.203 12.861 1.00 95.00 108 LEU A C 1
ATOM 798 O O . LEU A 1 108 ? -18.900 -0.797 13.218 1.00 95.00 108 LEU A O 1
ATOM 802 N N . GLU A 1 109 ? -19.865 0.402 11.589 1.00 93.94 109 GLU A N 1
ATOM 803 C CA . GLU A 1 109 ? -19.375 -0.417 10.493 1.00 93.94 109 GLU A CA 1
ATOM 804 C C . GLU A 1 109 ? -17.871 -0.207 10.298 1.00 93.94 109 GLU A C 1
ATOM 806 O O . GLU A 1 109 ? -17.340 0.885 10.504 1.00 93.94 109 GLU A O 1
ATOM 811 N N . VAL A 1 110 ? -17.175 -1.277 9.913 1.00 94.44 110 VAL A N 1
ATOM 812 C CA . VAL A 1 110 ? -15.774 -1.168 9.504 1.00 94.44 110 VAL A CA 1
ATOM 813 C C . VAL A 1 110 ? -15.743 -0.429 8.164 1.00 94.44 110 VAL A C 1
ATOM 815 O O . VAL A 1 110 ? -16.425 -0.869 7.239 1.00 94.44 110 VAL A O 1
ATOM 818 N N . PRO A 1 111 ? -14.965 0.655 8.014 1.00 95.00 111 PRO A N 1
ATOM 819 C CA . PRO A 1 111 ? -14.946 1.403 6.765 1.00 95.00 111 PRO A CA 1
ATOM 820 C C . PRO A 1 111 ? -14.556 0.543 5.558 1.00 95.00 111 PRO A C 1
ATOM 822 O O . PRO A 1 111 ? -13.661 -0.300 5.646 1.00 95.00 111 PRO A O 1
ATOM 825 N N . GLY A 1 112 ? -15.200 0.791 4.414 1.00 93.56 112 GLY A N 1
ATOM 826 C CA . GLY A 1 112 ? -15.008 0.009 3.188 1.00 93.56 112 GLY A CA 1
ATOM 827 C C . GLY A 1 112 ? -13.697 0.294 2.449 1.00 93.56 112 GLY A C 1
ATOM 828 O O . GLY A 1 112 ? -13.221 -0.556 1.700 1.00 93.56 112 GLY A O 1
ATOM 829 N N . THR A 1 113 ? -13.057 1.439 2.699 1.00 94.19 113 THR A N 1
ATOM 830 C CA . THR A 1 113 ? -11.817 1.843 2.011 1.00 94.19 113 THR A CA 1
ATOM 831 C C . THR A 1 113 ? -10.594 1.805 2.929 1.00 94.19 113 THR A C 1
ATOM 833 O O . THR A 1 113 ? -10.706 2.054 4.130 1.00 94.19 113 THR A O 1
ATOM 836 N N . ILE A 1 114 ? -9.412 1.548 2.352 1.00 93.88 114 ILE A N 1
ATOM 837 C CA . ILE A 1 114 ? -8.129 1.525 3.081 1.00 93.88 114 ILE A CA 1
ATOM 838 C C . ILE A 1 114 ? -7.875 2.866 3.777 1.00 93.88 114 ILE A C 1
ATOM 840 O O . ILE A 1 114 ? -7.582 2.893 4.968 1.00 93.88 114 ILE A O 1
ATOM 844 N N . SER A 1 115 ? -8.052 3.987 3.070 1.00 93.88 115 SER A N 1
ATOM 845 C CA . SER A 1 115 ? -7.801 5.326 3.620 1.00 93.88 115 SER A CA 1
ATOM 846 C C . SER A 1 115 ? -8.673 5.629 4.840 1.00 93.88 115 SER A C 1
ATOM 848 O O . SER A 1 115 ? -8.182 6.154 5.834 1.00 93.88 115 SER A O 1
ATOM 850 N N . GLN A 1 116 ? -9.954 5.246 4.808 1.00 95.44 116 GLN A N 1
ATOM 851 C CA . GLN A 1 116 ? -10.833 5.420 5.966 1.00 95.44 116 GLN A CA 1
ATOM 852 C C . GLN A 1 116 ? -10.443 4.499 7.129 1.00 95.44 116 GLN A C 1
ATOM 854 O O . GLN A 1 116 ? -10.560 4.898 8.285 1.00 95.44 116 GLN A O 1
ATOM 859 N N . ARG A 1 117 ? -9.969 3.277 6.849 1.00 96.88 117 ARG A N 1
ATOM 860 C CA . ARG A 1 117 ? -9.457 2.376 7.892 1.00 96.88 117 ARG A CA 1
ATOM 861 C C . ARG A 1 117 ? -8.187 2.921 8.542 1.00 96.88 117 ARG A C 1
ATOM 863 O O . ARG A 1 117 ? -8.076 2.842 9.760 1.00 96.88 117 ARG A O 1
ATOM 870 N N . MET A 1 118 ? -7.275 3.521 7.774 1.00 96.38 118 MET A N 1
ATOM 871 C CA . MET A 1 118 ? -6.092 4.199 8.322 1.00 96.38 118 MET A CA 1
ATOM 872 C C . MET A 1 118 ? -6.488 5.334 9.274 1.00 96.38 118 MET A C 1
ATOM 874 O O . MET A 1 118 ? -6.015 5.379 10.409 1.00 96.38 118 MET A O 1
ATOM 878 N N . GLU A 1 119 ? -7.419 6.196 8.864 1.00 96.69 119 GLU A N 1
ATOM 879 C CA . GLU A 1 119 ? -7.876 7.301 9.715 1.00 96.69 119 GLU A CA 1
ATOM 880 C C . GLU A 1 119 ? -8.573 6.803 10.993 1.00 96.69 119 GLU A C 1
ATOM 882 O O . GLU A 1 119 ? -8.348 7.319 12.092 1.00 96.69 119 GLU A O 1
ATOM 887 N N . LEU A 1 120 ? -9.369 5.735 10.883 1.00 97.56 120 LEU A N 1
ATOM 888 C CA . LEU A 1 120 ? -9.994 5.109 12.045 1.00 97.56 120 LEU A CA 1
ATOM 889 C C . LEU A 1 120 ? -8.955 4.497 12.998 1.00 97.56 120 LEU A C 1
ATOM 891 O O . LEU A 1 120 ? -9.091 4.643 14.209 1.00 97.56 120 LEU A O 1
ATOM 895 N N . LEU A 1 121 ? -7.892 3.863 12.490 1.00 98.06 121 LEU A N 1
ATOM 896 C CA . LEU A 1 121 ? -6.798 3.356 13.329 1.00 98.06 121 LEU A CA 1
ATOM 897 C C . LEU A 1 121 ? -6.094 4.487 14.091 1.00 98.06 121 LEU A C 1
ATOM 899 O O . LEU A 1 121 ? -5.785 4.317 15.271 1.00 98.06 121 LEU A O 1
ATOM 903 N N . LYS A 1 122 ? -5.885 5.654 13.466 1.00 97.69 122 LYS A N 1
ATOM 904 C CA . LYS A 1 122 ? -5.338 6.835 14.157 1.00 97.69 122 LYS A CA 1
ATOM 905 C C . LYS A 1 122 ? -6.279 7.371 15.226 1.00 97.69 122 LYS A C 1
ATOM 907 O O . LYS A 1 122 ? -5.831 7.686 16.329 1.00 97.69 122 LYS A O 1
ATOM 912 N N . SER A 1 123 ? -7.574 7.406 14.933 1.00 97.69 123 SER A N 1
ATOM 913 C CA . SER A 1 123 ? -8.593 7.805 15.905 1.00 97.69 123 SER A CA 1
ATOM 914 C C . SER A 1 123 ? -8.627 6.854 17.106 1.00 97.69 123 SER A C 1
ATOM 916 O O . SER A 1 123 ? -8.596 7.304 18.249 1.00 97.69 123 SER A O 1
ATOM 918 N N . LEU A 1 124 ? -8.591 5.539 16.867 1.00 97.88 124 LEU A N 1
ATOM 919 C CA . LEU A 1 124 ? -8.529 4.519 17.916 1.00 97.88 124 LEU A CA 1
ATOM 920 C C . LEU A 1 124 ? -7.235 4.611 18.734 1.00 97.88 124 LEU A C 1
ATOM 922 O O . LEU A 1 124 ? -7.290 4.532 19.959 1.00 97.88 124 LEU A O 1
ATOM 926 N N . GLN A 1 125 ? -6.085 4.835 18.085 1.00 98.06 125 GLN A N 1
ATOM 927 C CA . GLN A 1 125 ? -4.810 5.084 18.764 1.00 98.06 125 GLN A CA 1
ATOM 928 C C . GLN A 1 125 ? -4.943 6.251 19.755 1.00 98.06 125 GLN A C 1
ATOM 930 O O . GLN A 1 125 ? -4.583 6.114 20.925 1.00 98.06 125 GLN A O 1
ATOM 935 N N . ALA A 1 126 ? -5.454 7.396 19.293 1.00 97.81 126 ALA A N 1
ATOM 936 C CA . ALA A 1 126 ? -5.626 8.581 20.127 1.00 97.81 126 ALA A CA 1
ATOM 937 C C . ALA A 1 126 ? -6.632 8.337 21.262 1.00 97.81 126 ALA A C 1
ATOM 939 O O . ALA A 1 126 ? -6.391 8.729 22.405 1.00 97.81 126 ALA A O 1
ATOM 940 N N . TYR A 1 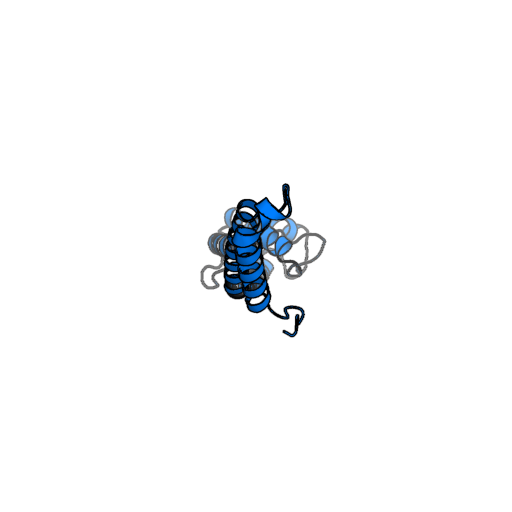127 ? -7.731 7.643 20.964 1.00 97.81 127 TYR A N 1
ATOM 941 C CA . TYR A 1 127 ? -8.779 7.350 21.930 1.00 97.81 127 TYR A CA 1
ATOM 942 C C . TYR A 1 127 ? -8.293 6.457 23.073 1.00 97.81 127 TYR A C 1
ATOM 944 O O . TYR A 1 127 ? -8.523 6.795 24.234 1.00 97.81 127 TYR A O 1
ATOM 952 N N . PHE A 1 128 ? -7.587 5.364 22.771 1.00 97.81 128 PHE A N 1
ATOM 953 C CA . PHE A 1 128 ? -7.006 4.492 23.795 1.00 97.81 128 PHE A CA 1
ATOM 954 C C . PHE A 1 128 ? -5.902 5.193 24.594 1.00 97.81 128 PHE A C 1
ATOM 956 O O . PHE A 1 128 ? -5.820 5.005 25.804 1.00 97.81 128 PHE A O 1
ATOM 963 N N . GLY A 1 129 ? -5.131 6.091 23.969 1.00 96.81 129 GLY A N 1
ATOM 964 C CA . GLY A 1 129 ? -4.186 6.948 24.692 1.00 96.81 129 GLY A CA 1
ATOM 965 C C . GLY A 1 129 ? -4.867 7.878 25.706 1.00 96.81 129 GLY A C 1
ATOM 966 O O . GLY A 1 129 ? -4.346 8.086 26.800 1.00 96.81 129 GLY A O 1
ATOM 967 N N . ALA A 1 130 ? -6.049 8.404 25.373 1.00 97.19 130 ALA A N 1
ATOM 968 C CA . ALA A 1 130 ? -6.861 9.212 26.285 1.00 97.19 130 ALA A CA 1
ATOM 969 C C . ALA A 1 130 ? -7.646 8.374 27.315 1.00 97.19 130 ALA A C 1
ATOM 971 O O . ALA A 1 130 ? -7.988 8.884 28.381 1.00 97.19 130 ALA A O 1
ATOM 972 N N . HIS A 1 131 ? -7.900 7.092 27.027 1.00 96.81 131 HIS A N 1
ATOM 973 C CA . HIS A 1 131 ? -8.649 6.167 27.885 1.00 96.81 131 HIS A CA 1
ATOM 974 C C . HIS A 1 131 ? -7.885 4.848 28.121 1.00 96.81 131 HIS A C 1
ATOM 976 O O . HIS A 1 131 ? -8.364 3.784 27.716 1.00 96.81 131 HIS A O 1
ATOM 982 N N . PRO A 1 132 ? -6.727 4.864 28.815 1.00 95.94 132 PRO A N 1
ATOM 983 C CA . PRO A 1 132 ? -5.895 3.665 28.968 1.00 95.94 132 PRO A CA 1
ATOM 984 C C . PRO A 1 132 ? -6.601 2.501 29.678 1.00 95.94 132 PRO A C 1
ATOM 986 O O . PRO A 1 132 ? -6.268 1.341 29.469 1.00 95.94 132 PRO A O 1
ATOM 989 N N . THR A 1 133 ? -7.604 2.790 30.512 1.00 96.44 133 THR A N 1
ATOM 990 C CA . THR A 1 133 ? -8.390 1.773 31.228 1.00 96.44 133 THR A CA 1
ATOM 991 C C . THR A 1 133 ? -9.341 0.982 30.330 1.00 96.44 133 THR A C 1
ATOM 993 O O . THR A 1 133 ? -9.906 -0.007 30.790 1.00 96.44 133 THR A O 1
ATOM 996 N N . TYR A 1 134 ? -9.552 1.411 29.081 1.00 96.69 134 TYR A N 1
ATOM 997 C CA . TYR A 1 134 ? -10.401 0.712 28.106 1.00 96.69 134 TYR A CA 1
ATOM 998 C C . TYR A 1 134 ? -9.586 -0.226 27.207 1.00 96.69 134 TYR A C 1
ATOM 1000 O O . TYR A 1 134 ? -10.155 -0.965 26.404 1.00 96.69 134 TYR A O 1
ATOM 1008 N N . GLU A 1 135 ? -8.257 -0.205 27.327 1.00 96.44 135 GLU A N 1
ATOM 1009 C CA . GLU A 1 135 ? -7.395 -1.159 26.645 1.00 96.44 135 GLU A CA 1
ATOM 1010 C C . GLU A 1 135 ? -7.556 -2.567 27.230 1.00 96.44 135 GLU A C 1
ATOM 1012 O O . GLU A 1 135 ? -7.676 -2.765 28.440 1.00 96.44 135 GLU A O 1
ATOM 1017 N N . VAL A 1 136 ? -7.496 -3.572 26.358 1.00 96.94 136 VAL A N 1
ATOM 1018 C CA . VAL A 1 136 ? -7.519 -4.987 26.740 1.00 96.94 136 VAL A CA 1
ATOM 1019 C C . VAL A 1 136 ? -6.299 -5.668 26.132 1.00 96.94 136 VAL A C 1
ATOM 1021 O O . VAL A 1 136 ? -6.344 -6.237 25.038 1.00 96.94 136 VAL A O 1
ATOM 1024 N N . ALA A 1 137 ? -5.185 -5.611 26.865 1.00 94.56 137 ALA A N 1
ATOM 1025 C CA . ALA A 1 137 ? -3.894 -6.137 26.419 1.00 94.56 137 ALA A CA 1
ATOM 1026 C C . ALA A 1 137 ? -3.927 -7.645 26.115 1.00 94.56 137 ALA A C 1
ATOM 1028 O O . ALA A 1 137 ? -3.293 -8.088 25.163 1.00 94.56 137 ALA A O 1
ATOM 1029 N N . SER A 1 138 ? -4.716 -8.432 26.855 1.00 94.25 138 SER A N 1
ATOM 1030 C CA . SER A 1 138 ? -4.879 -9.874 26.607 1.00 94.25 138 SER A CA 1
ATOM 1031 C C . SER A 1 138 ? -5.514 -10.202 25.250 1.00 94.25 138 SER A C 1
ATOM 1033 O O . SER A 1 138 ? -5.342 -11.311 24.752 1.00 94.25 138 SER A O 1
ATOM 1035 N N . LEU A 1 139 ? -6.223 -9.244 24.642 1.00 93.94 139 LEU A N 1
ATOM 1036 C CA . LEU A 1 139 ? -6.803 -9.347 23.300 1.00 93.94 139 LEU A CA 1
ATOM 1037 C C . LEU A 1 139 ? -6.019 -8.535 22.257 1.00 93.94 139 LEU A C 1
ATOM 1039 O O . LEU A 1 139 ? -6.481 -8.389 21.128 1.00 93.94 139 LEU A O 1
ATOM 1043 N N . ASN A 1 140 ? -4.853 -7.987 22.620 1.00 95.00 140 ASN A N 1
ATOM 1044 C CA . ASN A 1 140 ? -4.082 -7.043 21.805 1.00 95.00 140 ASN A CA 1
ATOM 1045 C C . ASN A 1 140 ? -4.879 -5.802 21.358 1.00 95.00 140 ASN A C 1
ATOM 1047 O O . ASN A 1 140 ? -4.553 -5.184 20.346 1.00 95.00 140 ASN A O 1
ATOM 1051 N N . VAL A 1 141 ? -5.907 -5.399 22.108 1.00 97.19 141 VAL A N 1
ATOM 1052 C CA . VAL A 1 141 ? -6.662 -4.167 21.848 1.00 97.19 141 VAL A CA 1
ATOM 1053 C C . VAL A 1 141 ? -6.043 -3.041 22.670 1.00 97.19 141 VAL A C 1
ATOM 1055 O O . VAL A 1 141 ? -6.439 -2.797 23.806 1.00 97.19 141 VAL A O 1
ATOM 1058 N N . THR A 1 142 ? -5.019 -2.397 22.109 1.00 97.75 142 THR A N 1
ATOM 1059 C CA . THR A 1 142 ? -4.296 -1.272 22.730 1.00 97.75 142 THR A CA 1
ATOM 1060 C C . THR A 1 142 ? -4.035 -0.165 21.714 1.00 97.75 142 THR A C 1
ATOM 1062 O O . THR A 1 142 ? -3.989 -0.432 20.506 1.00 97.75 142 THR A O 1
ATOM 1065 N N . GLY A 1 143 ? -3.808 1.066 22.177 1.00 96.62 143 GLY A N 1
ATOM 1066 C CA . GLY A 1 143 ? -3.431 2.186 21.313 1.00 96.62 143 GLY A CA 1
ATOM 1067 C C . GLY A 1 143 ? -2.096 1.951 20.599 1.00 96.62 143 GLY A C 1
ATOM 1068 O O . GLY A 1 143 ? -1.954 2.279 19.421 1.00 96.62 143 GLY A O 1
ATOM 1069 N N . THR A 1 144 ? -1.139 1.295 21.264 1.00 97.38 144 THR A N 1
ATOM 1070 C CA . THR A 1 144 ? 0.133 0.885 20.645 1.00 97.38 144 THR A CA 1
ATOM 1071 C C . THR A 1 144 ? -0.094 -0.059 19.468 1.00 97.38 144 THR A C 1
ATOM 1073 O O . THR A 1 144 ? 0.470 0.164 18.400 1.00 97.38 144 THR A O 1
ATOM 1076 N N . ARG A 1 145 ? -0.976 -1.059 19.613 1.00 97.75 145 ARG A N 1
ATOM 1077 C CA . ARG A 1 145 ? -1.282 -1.987 18.519 1.00 97.75 145 ARG A CA 1
ATOM 1078 C C . ARG A 1 145 ? -1.975 -1.287 17.347 1.00 97.75 145 ARG A C 1
ATOM 1080 O O . ARG A 1 145 ? -1.652 -1.594 16.202 1.00 97.75 145 ARG A O 1
ATOM 1087 N N . ALA A 1 146 ? -2.874 -0.331 17.609 1.00 97.25 146 ALA A N 1
ATOM 1088 C CA . ALA A 1 146 ? -3.479 0.486 16.550 1.00 97.25 146 ALA A CA 1
ATOM 1089 C C . ALA A 1 146 ? -2.414 1.235 15.734 1.00 97.25 146 ALA A C 1
ATOM 1091 O O . ALA A 1 146 ? -2.480 1.254 14.505 1.00 97.25 146 ALA A O 1
ATOM 1092 N N . ARG A 1 147 ? -1.415 1.817 16.416 1.00 97.88 147 ARG A N 1
ATOM 1093 C CA . ARG A 1 147 ? -0.291 2.511 15.775 1.00 97.88 147 ARG A CA 1
ATOM 1094 C C . ARG A 1 147 ? 0.528 1.567 14.891 1.00 97.88 147 ARG A C 1
ATOM 1096 O O . ARG A 1 147 ? 0.755 1.902 13.734 1.00 97.88 147 ARG A O 1
ATOM 1103 N N . ASP A 1 148 ? 0.917 0.400 15.404 1.00 97.69 148 ASP A N 1
ATOM 1104 C CA . ASP A 1 148 ? 1.746 -0.559 14.656 1.00 97.69 148 ASP A CA 1
ATOM 1105 C C . ASP A 1 148 ? 1.040 -1.052 13.379 1.00 97.69 148 ASP A C 1
ATOM 1107 O O . ASP A 1 148 ? 1.640 -1.147 12.307 1.00 97.69 148 ASP A O 1
ATOM 1111 N N . ILE A 1 149 ? -0.265 -1.335 13.475 1.00 97.50 149 ILE A N 1
ATOM 1112 C CA . ILE A 1 149 ? -1.074 -1.748 12.321 1.00 97.50 149 ILE A CA 1
ATOM 1113 C C . ILE A 1 149 ? -1.216 -0.598 11.322 1.00 97.50 149 ILE A C 1
ATOM 1115 O O . ILE A 1 149 ? -1.113 -0.825 10.118 1.00 97.50 149 ILE A O 1
ATOM 1119 N N . HIS A 1 150 ? -1.423 0.634 11.797 1.00 97.75 150 HIS A N 1
ATOM 1120 C CA . HIS A 1 150 ? -1.465 1.802 10.921 1.00 97.75 150 HIS A CA 1
ATOM 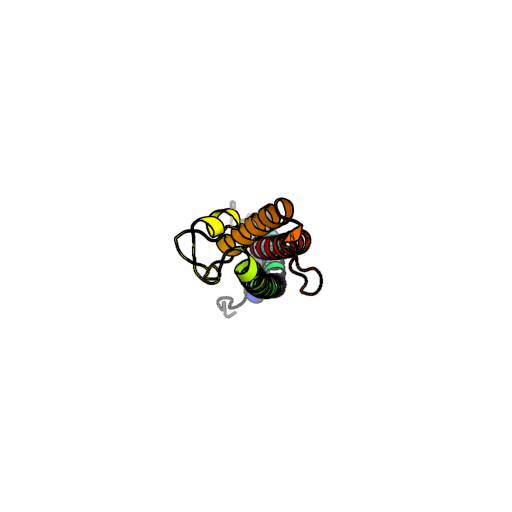1121 C C . HIS A 1 150 ? -0.152 1.980 10.152 1.00 97.75 150 HIS A C 1
ATOM 1123 O O . HIS A 1 150 ? -0.189 2.212 8.948 1.00 97.75 150 HIS A O 1
ATOM 1129 N N . GLU A 1 151 ? 0.996 1.903 10.830 1.00 96.94 151 GLU A N 1
ATOM 1130 C CA . GLU A 1 151 ? 2.323 2.001 10.203 1.00 96.94 151 GLU A CA 1
ATOM 1131 C C . GLU A 1 151 ? 2.489 0.917 9.132 1.00 96.94 151 GLU A C 1
ATOM 1133 O O . GLU A 1 151 ? 2.737 1.237 7.974 1.00 96.94 151 GLU A O 1
ATOM 1138 N N . THR A 1 152 ? 2.178 -0.337 9.469 1.00 95.56 152 THR A N 1
ATOM 1139 C CA . THR A 1 152 ? 2.247 -1.462 8.520 1.00 95.56 152 THR A CA 1
ATOM 1140 C C . THR A 1 152 ? 1.339 -1.253 7.296 1.00 95.56 152 THR A C 1
ATOM 1142 O O . THR A 1 152 ? 1.739 -1.528 6.164 1.00 95.56 152 THR A O 1
ATOM 1145 N N . LEU A 1 153 ? 0.114 -0.751 7.495 1.00 95.44 153 LEU A N 1
ATOM 1146 C CA . LEU A 1 153 ? -0.828 -0.477 6.405 1.00 95.44 153 LEU A CA 1
ATOM 1147 C C . LEU A 1 153 ? -0.380 0.708 5.536 1.00 95.44 153 LEU A C 1
ATOM 1149 O O . LEU A 1 153 ? -0.506 0.655 4.311 1.00 95.44 153 LEU A O 1
ATOM 1153 N N . SER A 1 154 ? 0.167 1.755 6.157 1.00 94.88 154 SER A N 1
ATOM 1154 C CA . SER A 1 154 ? 0.731 2.924 5.474 1.00 94.88 154 SER A CA 1
ATOM 1155 C C . SER A 1 154 ? 1.938 2.550 4.615 1.00 94.88 154 SER A C 1
ATOM 1157 O O . SER A 1 154 ? 2.048 2.998 3.471 1.00 94.88 154 SER A O 1
ATOM 1159 N N . ASP A 1 155 ? 2.821 1.706 5.143 1.00 92.75 155 ASP A N 1
ATOM 1160 C CA . ASP A 1 155 ? 4.006 1.223 4.440 1.00 92.75 155 ASP A CA 1
ATOM 1161 C C . ASP A 1 155 ? 3.612 0.323 3.267 1.00 92.75 155 ASP A C 1
ATOM 1163 O O . ASP A 1 155 ? 4.105 0.509 2.155 1.00 92.75 155 ASP A O 1
ATOM 1167 N N . GLY A 1 156 ? 2.646 -0.581 3.471 1.00 91.50 156 GLY A N 1
ATOM 1168 C CA . GLY A 1 156 ? 2.082 -1.401 2.396 1.00 91.50 156 GLY A CA 1
ATOM 1169 C C . GLY A 1 156 ? 1.467 -0.557 1.275 1.00 91.50 156 GLY A C 1
ATOM 1170 O O . GLY A 1 156 ? 1.739 -0.794 0.099 1.00 91.50 156 GLY A O 1
ATOM 1171 N N . ALA A 1 157 ? 0.687 0.474 1.617 1.00 90.38 157 ALA A N 1
ATOM 1172 C CA . ALA A 1 157 ? 0.107 1.385 0.629 1.00 90.38 157 ALA A CA 1
ATOM 1173 C C . ALA A 1 157 ? 1.172 2.201 -0.123 1.00 90.38 157 ALA A C 1
ATOM 1175 O O . ALA A 1 157 ? 1.066 2.393 -1.335 1.00 90.38 157 ALA A O 1
ATOM 1176 N N . SER A 1 158 ? 2.217 2.643 0.575 1.00 89.62 158 SER A N 1
ATOM 1177 C CA . SER A 1 158 ? 3.334 3.371 -0.033 1.00 89.62 158 SER A CA 1
ATOM 1178 C C . SER A 1 158 ? 4.157 2.476 -0.960 1.00 89.62 158 SER A C 1
ATOM 1180 O O . SER A 1 158 ? 4.542 2.923 -2.037 1.00 89.62 158 SER A O 1
ATOM 1182 N N . GLY A 1 159 ? 4.362 1.209 -0.588 1.00 87.31 159 GLY A N 1
ATOM 1183 C CA . GLY A 1 159 ? 5.049 0.215 -1.410 1.00 87.31 159 GLY A CA 1
ATOM 1184 C C . GLY A 1 159 ? 4.327 -0.083 -2.724 1.00 87.31 159 GLY A C 1
ATOM 1185 O O . GLY A 1 159 ? 4.976 -0.259 -3.745 1.00 87.31 159 GLY A O 1
ATOM 1186 N N . VAL A 1 160 ? 2.990 -0.085 -2.735 1.00 88.81 160 VAL A N 1
ATOM 1187 C CA . VAL A 1 160 ? 2.212 -0.235 -3.981 1.00 88.81 160 VAL A CA 1
ATOM 1188 C C . VAL A 1 160 ? 2.327 0.999 -4.879 1.00 88.81 160 VAL A C 1
ATOM 1190 O O . VAL A 1 160 ? 2.323 0.862 -6.097 1.00 88.81 160 VAL A O 1
ATOM 1193 N N . ASN A 1 161 ? 2.443 2.197 -4.301 1.00 86.56 161 ASN A N 1
ATOM 1194 C CA . ASN A 1 161 ? 2.578 3.436 -5.072 1.00 86.56 161 ASN A CA 1
ATOM 1195 C C . ASN A 1 161 ? 3.977 3.624 -5.678 1.00 86.56 161 ASN A C 1
ATOM 1197 O O . ASN A 1 161 ? 4.122 4.398 -6.623 1.00 86.56 161 ASN A O 1
ATOM 1201 N N . SER A 1 162 ? 4.996 2.969 -5.117 1.00 84.50 162 SER A N 1
ATOM 1202 C CA . SER A 1 162 ? 6.388 3.057 -5.568 1.00 84.50 162 SER A CA 1
ATOM 1203 C C . SER A 1 162 ? 6.871 1.847 -6.377 1.00 84.50 162 SER A C 1
ATOM 1205 O O . SER A 1 162 ? 7.994 1.890 -6.880 1.00 84.50 162 SER A O 1
ATOM 1207 N N . ALA A 1 163 ? 6.048 0.799 -6.502 1.00 76.62 163 ALA A N 1
ATOM 1208 C CA . ALA A 1 163 ? 6.318 -0.412 -7.284 1.00 76.62 163 ALA A CA 1
ATOM 1209 C C . ALA A 1 163 ? 5.734 -0.346 -8.700 1.00 76.62 163 ALA A C 1
ATOM 1211 O O . ALA A 1 163 ? 6.424 -0.834 -9.619 1.00 76.62 163 ALA A O 1
#

pLDDT: mean 93.88, std 5.74, range [52.69, 98.12]